Protein AF-A0AA86UAL1-F1 (afdb_monomer)

Secondary structure (DSSP, 8-state):
------PPPHHHHHHHHHHHHHHHTTTS--HHHHHHH-TT--HHHHHHHIIIIIHHHHHHHHHHH----HHHHHHHHHHHHHTTT-THHHHHHHHH-TTS-HHHHHHHHHHHHHHHHHHHTTS-HHHHHHHHH-TTHHHHHTT-

pLDDT: mean 74.0, std 14.14, range [33.53, 89.69]

Radius of gyration: 21.75 Å; Cα contacts (8 Å, |Δi|>4): 71; chains: 1; bounding box: 44×28×73 Å

Or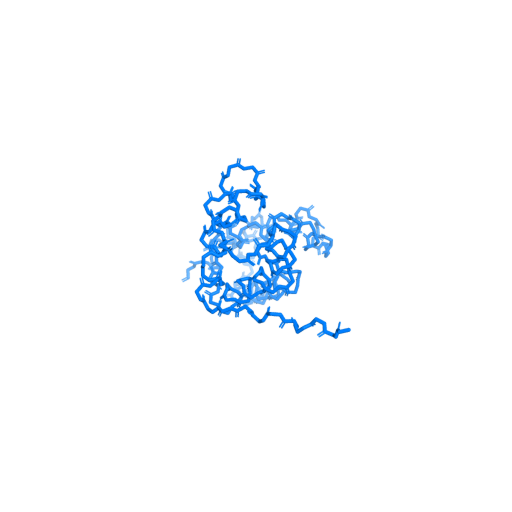ganism: NCBI:txid28002

Solvent-accessible surface area (backbone atoms only — not comparable to full-atom values): 8558 Å² total; per-residue (Å²): 134,86,80,75,82,81,78,84,46,72,68,57,52,52,51,51,50,54,49,44,62,69,29,53,80,77,88,47,69,59,42,66,64,47,21,73,75,36,95,89,46,51,35,68,56,54,50,50,44,36,67,74,45,48,50,58,49,51,42,47,56,46,68,76,70,66,76,85,45,72,68,57,53,50,50,55,48,54,43,32,59,78,44,74,64,41,72,65,38,46,59,56,46,31,71,74,38,79,79,47,50,53,68,53,56,49,55,51,49,52,51,51,52,52,52,46,53,57,51,59,74,71,48,53,79,76,54,48,61,63,48,74,74,31,83,62,61,58,55,59,66,75,72,115

Nearest PDB structures (foldseek):
  7zx8-assembly1_c  TM=6.049E-01  e=7.818E-01  Homo sapiens
  7xur-assembly1_A  TM=4.980E-01  e=1.426E+00  Homo sapiens

InterPro domains:
  IPR001005 SANT/Myb domain [PS50090] (1-54)
  IPR001005 SANT/Myb domain [SM00717] (4-56)
  IPR001005 SANT/Myb domain [cd00167] (8-54)
  IPR009057 Homedomain-like superfamily [SSF46689] (3-60)
  IPR017930 Myb domain [PS51294] (1-58)

Foldseek 3Di:
DDDDPDDQDPVNLVLLVVQQVVPVVPPGHDLCVSVVSPPPDHSVRSVCCCVPPVVVVVLVVCVVDPDDDLVNVVQLLVLCVVVVNPLVSLVVVCVVPVSDDSVRSVVVVVVLVVVLVVVVVVDDPVRVVVVVVDPPVSSVVSVD

Sequence (144 aa):
MKSVKQQWSLAEIRKLQICTELQSKSKGVDWALVAKQMKSRTQSQCKSYYQNVLKPTLNQSIRKNHMWTKVELFSLWTYAVNYNYDFTFIKTLTNMFDQFTAKQLYSQWNQLLIKQKLVLAKCTSDDIIELEIYNYEFYKLLLL

Structure (mmCIF, N/CA/C/O backbone):
data_AF-A0AA86UAL1-F1
#
_entry.id   AF-A0AA86UAL1-F1
#
loop_
_atom_site.group_PDB
_atom_site.id
_atom_site.type_symbol
_atom_site.label_atom_id
_atom_site.label_alt_id
_atom_site.label_comp_id
_atom_site.label_asym_id
_atom_site.label_entity_id
_atom_site.label_seq_id
_atom_site.pdbx_PDB_ins_code
_atom_site.Cartn_x
_atom_site.Cartn_y
_atom_site.Cartn_z
_atom_site.occupancy
_atom_site.B_iso_or_equiv
_atom_site.auth_seq_id
_atom_site.auth_comp_id
_atom_site.auth_asym_id
_atom_site.auth_atom_id
_atom_site.pdbx_PDB_model_num
ATOM 1 N N . MET A 1 1 ? -6.233 10.409 38.739 1.00 33.53 1 MET A N 1
ATOM 2 C CA . MET A 1 1 ? -6.161 8.965 38.407 1.00 33.53 1 MET A CA 1
ATOM 3 C C . MET A 1 1 ? -5.579 8.816 37.007 1.00 33.53 1 MET A C 1
ATOM 5 O O . MET A 1 1 ? -6.139 9.380 36.077 1.00 33.53 1 MET A O 1
ATOM 9 N N . LYS A 1 2 ? -4.429 8.149 36.841 1.00 33.69 2 LYS A N 1
ATOM 10 C CA . LYS A 1 2 ? -3.849 7.904 35.509 1.00 33.69 2 LYS A CA 1
ATOM 11 C C . LYS A 1 2 ? -4.609 6.742 34.859 1.00 33.69 2 LYS A C 1
ATOM 13 O O . LYS A 1 2 ? -4.583 5.633 35.378 1.00 33.69 2 LYS A O 1
ATOM 18 N N . SER A 1 3 ? -5.315 7.013 33.761 1.00 40.03 3 SER A N 1
ATOM 19 C CA . SER A 1 3 ? -6.019 6.003 32.960 1.00 40.03 3 SER A CA 1
ATOM 20 C C . SER A 1 3 ? -5.021 4.968 32.436 1.00 40.03 3 SER A C 1
ATOM 22 O O . SER A 1 3 ? -4.173 5.297 31.606 1.00 40.03 3 SER A O 1
ATOM 24 N N . VAL A 1 4 ? -5.130 3.718 32.888 1.00 45.38 4 VAL A N 1
ATOM 25 C CA . VAL A 1 4 ? -4.383 2.586 32.323 1.00 45.38 4 VAL A CA 1
ATOM 26 C C . VAL A 1 4 ? -4.738 2.488 30.835 1.00 45.38 4 VAL A C 1
ATOM 28 O O . VAL A 1 4 ? -5.908 2.350 30.482 1.00 45.38 4 VAL A O 1
ATOM 31 N N . LYS A 1 5 ? -3.750 2.609 29.936 1.00 55.78 5 LYS A N 1
ATOM 32 C CA . LYS A 1 5 ? -3.953 2.374 28.496 1.00 55.78 5 LYS A CA 1
ATOM 33 C C . LYS A 1 5 ? -4.360 0.910 28.314 1.00 55.78 5 LYS A C 1
ATOM 35 O O . LYS A 1 5 ? -3.515 0.025 28.359 1.00 55.78 5 LYS A O 1
ATOM 40 N N . GLN A 1 6 ? -5.654 0.660 28.132 1.00 66.75 6 GLN A N 1
ATOM 41 C CA . GLN A 1 6 ? -6.195 -0.684 27.949 1.00 66.75 6 GLN A CA 1
ATOM 42 C C . GLN A 1 6 ? -5.616 -1.320 26.674 1.00 66.75 6 GLN A C 1
ATOM 44 O O . GLN A 1 6 ? -5.927 -0.890 25.557 1.00 66.75 6 GLN A O 1
ATOM 49 N N . GLN A 1 7 ? -4.774 -2.339 26.850 1.00 77.75 7 GLN A N 1
ATOM 50 C CA . GLN A 1 7 ? -4.083 -3.062 25.781 1.00 77.75 7 GLN A CA 1
ATOM 51 C C . GLN A 1 7 ? -5.078 -3.814 24.885 1.00 77.75 7 GLN A C 1
ATOM 53 O O . GLN A 1 7 ? -6.127 -4.251 25.355 1.00 77.75 7 GLN A O 1
ATOM 58 N N . TRP A 1 8 ? -4.789 -3.914 23.585 1.00 81.56 8 TRP A N 1
ATOM 59 C CA . TRP A 1 8 ? -5.626 -4.635 22.619 1.00 81.56 8 TRP A CA 1
ATOM 60 C C . TRP A 1 8 ? -5.319 -6.130 22.671 1.00 81.56 8 TRP A C 1
ATOM 62 O O . TRP A 1 8 ? -4.171 -6.532 22.492 1.00 81.56 8 TRP A O 1
ATOM 72 N N . SER A 1 9 ? -6.339 -6.950 22.907 1.00 84.38 9 SER A N 1
ATOM 73 C CA . SER A 1 9 ? -6.210 -8.409 22.872 1.00 84.38 9 SER A CA 1
ATOM 74 C C . SER A 1 9 ? -6.196 -8.943 21.436 1.00 84.38 9 SER A C 1
ATOM 76 O O . SER A 1 9 ? -6.766 -8.341 20.527 1.00 84.38 9 SER A O 1
ATOM 78 N N . LEU A 1 10 ? -5.615 -10.128 21.221 1.00 73.50 10 LEU A N 1
ATOM 79 C CA . LEU A 1 10 ? -5.615 -10.785 19.904 1.00 73.50 10 LEU A CA 1
ATOM 80 C C . LEU A 1 10 ? -7.033 -11.024 19.357 1.00 73.50 10 LEU A C 1
ATOM 82 O O . LEU A 1 10 ? -7.252 -10.928 18.151 1.00 73.50 10 LEU A O 1
ATOM 86 N N . ALA A 1 11 ? -8.002 -11.308 20.230 1.00 77.69 11 ALA A N 1
ATOM 87 C CA . ALA A 1 11 ? -9.400 -11.481 19.840 1.00 77.69 11 ALA A CA 1
ATOM 88 C C . ALA A 1 11 ? -10.021 -10.166 19.339 1.00 77.69 11 ALA A C 1
ATOM 90 O O . ALA A 1 11 ? -10.681 -10.156 18.302 1.00 77.69 11 ALA A O 1
ATOM 91 N N . GLU A 1 12 ? -9.765 -9.051 20.032 1.00 82.81 12 GLU A N 1
ATOM 92 C CA . GLU A 1 12 ? -10.196 -7.716 19.599 1.00 82.81 12 GLU A CA 1
ATOM 93 C C . GLU A 1 12 ? -9.543 -7.317 18.271 1.00 82.81 12 GLU A C 1
ATOM 95 O O . GLU A 1 12 ? -10.222 -6.801 17.388 1.00 82.81 12 GLU A O 1
ATOM 100 N N . ILE A 1 13 ? -8.249 -7.601 18.102 1.00 82.19 13 ILE A N 1
ATOM 101 C CA . ILE A 1 13 ? -7.493 -7.318 16.873 1.00 82.19 13 ILE A CA 1
ATOM 102 C C . ILE A 1 13 ? -8.086 -8.079 15.681 1.00 82.19 13 ILE A C 1
ATOM 104 O O . ILE A 1 13 ? -8.386 -7.473 14.653 1.00 82.19 13 ILE A O 1
ATOM 108 N N . ARG A 1 14 ? -8.314 -9.392 15.827 1.00 81.19 14 ARG A N 1
ATOM 109 C CA . ARG A 1 14 ? -8.929 -10.226 14.779 1.00 81.19 14 ARG A CA 1
ATOM 110 C C . ARG A 1 14 ? -10.327 -9.743 14.423 1.00 81.19 14 ARG A C 1
ATOM 112 O O . ARG A 1 14 ? -10.672 -9.650 13.249 1.00 81.19 14 ARG A O 1
ATOM 119 N N . LYS A 1 15 ? -11.130 -9.412 15.434 1.00 86.50 15 LYS A N 1
ATOM 120 C CA . LYS A 1 15 ? -12.491 -8.926 15.213 1.00 86.50 15 LYS A CA 1
ATOM 121 C C . LYS A 1 15 ? -12.494 -7.583 14.487 1.00 86.50 15 LYS A C 1
ATOM 123 O O . LYS A 1 15 ? -13.271 -7.413 13.551 1.00 86.50 15 LYS A O 1
ATOM 128 N N . LEU A 1 16 ? -11.600 -6.668 14.873 1.00 86.31 16 LEU A N 1
ATOM 129 C CA . LEU A 1 16 ? -11.416 -5.386 14.199 1.00 86.31 16 LEU A CA 1
ATOM 130 C C . LEU A 1 16 ? -11.059 -5.595 12.724 1.00 86.31 16 LEU A C 1
ATOM 132 O O . LEU A 1 16 ? -11.720 -5.017 11.869 1.00 86.31 16 LEU A O 1
ATOM 136 N N . GLN A 1 17 ? -10.088 -6.464 12.432 1.00 84.44 17 GLN A N 1
ATOM 137 C CA . GLN A 1 17 ? -9.670 -6.779 11.066 1.00 84.44 17 GLN A CA 1
ATOM 138 C C . GLN A 1 17 ? -10.839 -7.269 10.199 1.00 84.44 17 GLN A C 1
ATOM 140 O O . GLN A 1 17 ? -11.133 -6.661 9.169 1.00 84.44 17 GLN A O 1
ATOM 145 N N . ILE A 1 18 ? -11.556 -8.302 10.653 1.00 82.56 18 ILE A N 1
ATOM 146 C CA . ILE A 1 18 ? -12.698 -8.877 9.924 1.00 82.56 18 ILE A CA 1
ATOM 147 C C . ILE A 1 18 ? -13.768 -7.808 9.661 1.00 82.56 18 ILE A C 1
ATOM 149 O O . ILE A 1 18 ? -14.262 -7.679 8.543 1.00 82.56 18 ILE A O 1
ATOM 153 N N . CYS A 1 19 ? -14.106 -6.995 10.668 1.00 84.19 19 CYS A N 1
ATOM 154 C CA . CYS A 1 19 ? -15.115 -5.947 10.507 1.00 84.19 19 CYS A CA 1
ATOM 155 C C . CYS A 1 19 ? -14.686 -4.879 9.491 1.00 84.19 19 CYS A C 1
ATOM 157 O O . CYS A 1 19 ? -15.527 -4.370 8.752 1.00 84.19 19 CYS A O 1
ATOM 159 N N . THR A 1 20 ? -13.397 -4.531 9.444 1.00 84.44 20 THR A N 1
ATOM 160 C CA . THR A 1 20 ? -12.883 -3.561 8.470 1.00 84.44 20 THR A CA 1
ATOM 161 C C . THR A 1 20 ? -12.820 -4.118 7.048 1.00 84.44 20 THR A C 1
ATOM 163 O O . THR A 1 20 ? -13.151 -3.397 6.110 1.00 84.44 20 THR A O 1
ATOM 166 N N . GLU A 1 21 ? -12.473 -5.397 6.879 1.00 79.62 21 GLU A N 1
ATOM 167 C CA . GLU A 1 21 ? -12.428 -6.070 5.571 1.00 79.62 21 GLU A CA 1
ATOM 168 C C . GLU A 1 21 ? -13.823 -6.274 4.967 1.00 79.62 21 GLU A C 1
ATOM 170 O O . GLU A 1 21 ? -14.006 -6.153 3.757 1.00 79.62 21 GLU A O 1
ATOM 175 N N . LEU A 1 22 ? -14.831 -6.550 5.801 1.00 77.62 22 LEU A N 1
ATOM 176 C CA . LEU A 1 22 ? -16.216 -6.674 5.342 1.00 77.62 22 LEU A CA 1
ATOM 177 C C . LEU A 1 22 ? -16.777 -5.344 4.821 1.00 77.62 22 LEU A C 1
ATOM 179 O O . LEU A 1 22 ? -17.573 -5.344 3.886 1.00 77.62 22 LEU A O 1
ATOM 183 N N . GLN A 1 23 ? -16.347 -4.219 5.394 1.00 76.75 23 GLN A N 1
ATOM 184 C CA . GLN A 1 23 ? -16.842 -2.894 5.020 1.00 76.75 23 GLN A CA 1
ATOM 185 C C . GLN A 1 23 ? -16.066 -2.218 3.885 1.00 76.75 23 GLN A C 1
ATOM 187 O O . GLN A 1 23 ? -16.641 -1.441 3.123 1.00 76.75 23 GLN A O 1
ATOM 192 N N . SER A 1 24 ? -14.771 -2.508 3.725 1.00 65.62 24 SER A N 1
ATOM 193 C CA . SER A 1 24 ? -13.950 -1.882 2.677 1.00 65.62 24 SER A CA 1
ATOM 194 C C . SER A 1 24 ? -14.462 -2.161 1.257 1.00 65.62 24 SER A C 1
ATOM 196 O O . SER A 1 24 ? -14.212 -1.365 0.354 1.00 65.62 24 SER A O 1
ATOM 198 N N . LYS A 1 25 ? -15.252 -3.226 1.066 1.00 59.75 25 LYS A N 1
ATOM 199 C CA . LYS A 1 25 ? -15.863 -3.598 -0.217 1.00 59.75 25 LYS A CA 1
ATOM 200 C C . LYS A 1 25 ? -16.950 -2.632 -0.713 1.00 59.75 25 LYS A C 1
ATOM 202 O O . LYS A 1 25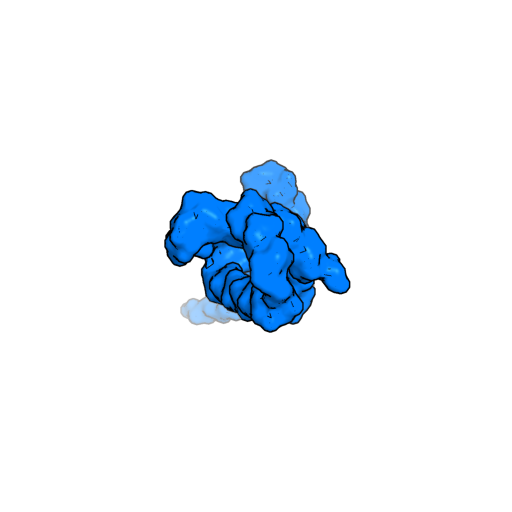 ? -17.300 -2.705 -1.886 1.00 59.75 25 LYS A O 1
ATOM 207 N N . SER A 1 26 ? -17.497 -1.744 0.129 1.00 55.00 26 SER A N 1
ATOM 208 C CA . SER A 1 26 ? -18.757 -1.044 -0.181 1.00 55.00 26 SER A CA 1
ATOM 209 C C . SER A 1 26 ? -18.766 0.482 0.001 1.00 55.00 26 SER A C 1
ATOM 211 O O . SER A 1 26 ? -19.852 1.020 0.190 1.00 55.00 26 SER A O 1
ATOM 213 N N . LYS A 1 27 ? -17.619 1.182 -0.132 1.00 59.78 27 LYS A N 1
ATOM 214 C CA . LYS A 1 27 ? -17.424 2.668 -0.046 1.00 59.78 27 LYS A CA 1
ATOM 215 C C . LYS A 1 27 ? -16.713 3.197 1.216 1.00 59.78 27 LYS A C 1
ATOM 217 O O . LYS A 1 27 ? -16.802 4.383 1.522 1.00 59.78 27 LYS A O 1
ATOM 222 N N . GLY A 1 28 ? -15.943 2.359 1.909 1.00 71.56 28 GLY A N 1
ATOM 223 C CA . GLY A 1 28 ? -15.128 2.767 3.062 1.00 71.56 28 GLY A CA 1
ATOM 224 C C . GLY A 1 28 ? -15.643 2.208 4.388 1.00 71.56 28 GLY A C 1
ATOM 225 O O . GLY A 1 28 ? -16.697 1.587 4.449 1.00 71.56 28 GLY A O 1
ATOM 226 N N . VAL A 1 29 ? -14.858 2.381 5.454 1.00 81.25 29 VAL A N 1
ATOM 227 C CA . VAL A 1 29 ? -15.138 1.766 6.761 1.00 81.25 29 VAL A CA 1
ATOM 228 C C . VAL A 1 29 ? -15.989 2.698 7.629 1.00 81.25 29 VAL A C 1
ATOM 230 O O . VAL A 1 29 ? -15.506 3.741 8.076 1.00 81.25 29 VAL A O 1
ATOM 233 N N . ASP A 1 30 ? -17.223 2.291 7.930 1.00 86.62 30 ASP A N 1
ATOM 234 C CA . ASP A 1 30 ? -18.068 2.885 8.967 1.00 86.62 30 ASP A CA 1
ATOM 235 C C . ASP A 1 30 ? -17.627 2.394 10.355 1.00 86.62 30 ASP A C 1
ATOM 237 O O . ASP A 1 30 ? -17.951 1.293 10.822 1.00 86.62 30 ASP A O 1
ATOM 241 N N . TRP A 1 31 ? -16.875 3.256 11.038 1.00 87.81 31 TRP A N 1
ATOM 242 C CA . TRP A 1 31 ? -16.345 3.008 12.376 1.00 87.81 31 TRP A CA 1
ATOM 243 C C . TRP A 1 31 ? -17.423 2.884 13.453 1.00 87.81 31 TRP A C 1
ATOM 245 O O . TRP A 1 31 ? -17.161 2.241 14.472 1.00 87.81 31 TRP A O 1
ATOM 255 N N . ALA A 1 32 ? -18.615 3.452 13.251 1.00 87.06 32 ALA A N 1
ATOM 256 C CA . ALA A 1 32 ? -19.721 3.297 14.188 1.00 87.06 32 ALA A CA 1
ATOM 257 C C . ALA A 1 32 ? -20.253 1.859 14.143 1.00 87.06 32 ALA A C 1
ATOM 259 O O . ALA A 1 32 ? -20.467 1.239 15.188 1.00 87.06 32 ALA A O 1
ATOM 260 N N . LEU A 1 33 ? -20.382 1.285 12.943 1.00 85.94 33 LEU A N 1
ATOM 261 C CA . LEU A 1 33 ? -20.759 -0.118 12.771 1.00 85.94 33 LEU A CA 1
ATOM 262 C C . LEU A 1 33 ? -19.671 -1.065 13.305 1.00 85.94 33 LEU A C 1
ATOM 264 O O . LEU A 1 33 ? -19.989 -2.034 13.995 1.00 85.94 33 LEU A O 1
ATOM 268 N N . VAL A 1 34 ? -18.389 -0.758 13.068 1.00 88.12 34 VAL A N 1
ATOM 269 C CA . VAL A 1 34 ? -17.269 -1.524 13.649 1.00 88.12 34 VAL A CA 1
ATOM 270 C C . VAL A 1 34 ? -17.306 -1.480 15.180 1.00 88.12 34 VAL A C 1
ATOM 272 O O . VAL A 1 34 ? -17.157 -2.515 15.826 1.00 88.12 34 VAL A O 1
ATOM 275 N N . ALA A 1 35 ? -17.539 -0.311 15.783 1.00 88.75 35 ALA A N 1
ATOM 276 C CA . ALA A 1 35 ? -17.615 -0.167 17.236 1.00 88.75 35 ALA A CA 1
ATOM 277 C C . ALA A 1 35 ? -18.791 -0.941 17.844 1.00 88.75 35 ALA A C 1
ATOM 279 O O . ALA A 1 35 ? -18.621 -1.565 18.884 1.00 88.75 35 ALA A O 1
ATOM 280 N N . LYS A 1 36 ? -19.950 -0.999 17.170 1.00 87.94 36 LYS A N 1
ATOM 281 C CA . LYS A 1 36 ? -21.083 -1.840 17.610 1.00 87.94 36 LYS A CA 1
ATOM 282 C C . LYS A 1 36 ? -20.710 -3.320 17.725 1.00 87.94 36 LYS A C 1
ATOM 284 O O . LYS A 1 36 ? -21.240 -4.023 18.579 1.00 87.94 36 LYS A O 1
ATOM 289 N N . GLN A 1 37 ? -19.780 -3.795 16.898 1.00 86.81 37 GLN A N 1
ATOM 290 C CA . GLN A 1 37 ? -19.277 -5.168 16.969 1.00 86.81 37 GLN A CA 1
ATOM 291 C C . GLN A 1 37 ? -18.252 -5.370 18.100 1.00 86.81 37 GLN A C 1
ATOM 293 O O . GLN A 1 37 ? -17.964 -6.509 18.483 1.00 86.81 37 GLN A O 1
ATOM 298 N N . MET A 1 38 ? -17.715 -4.296 18.678 1.00 84.75 38 MET A N 1
ATOM 299 C CA . MET A 1 38 ? -16.668 -4.314 19.697 1.00 84.75 38 MET A CA 1
ATOM 300 C C . MET A 1 38 ? -17.253 -3.941 21.066 1.00 84.75 38 MET A C 1
ATOM 302 O O . MET A 1 38 ? -17.452 -2.772 21.370 1.00 84.75 38 MET A O 1
ATOM 306 N N . LYS A 1 39 ? -17.493 -4.935 21.934 1.00 77.56 39 LYS A N 1
ATOM 307 C CA . LYS A 1 39 ? -18.181 -4.742 23.231 1.00 77.56 39 LYS A CA 1
ATOM 308 C C . LYS A 1 39 ? -17.535 -3.696 24.160 1.00 77.56 39 LYS A C 1
ATOM 310 O O . LYS A 1 39 ? -18.226 -3.127 24.993 1.00 77.56 39 LYS A O 1
ATOM 315 N N . SER A 1 40 ? -16.227 -3.475 24.049 1.00 82.06 40 SER A N 1
ATOM 316 C CA . SER A 1 40 ? -15.416 -2.670 24.977 1.00 82.06 40 SER A CA 1
ATOM 317 C C . SER A 1 40 ? -14.730 -1.461 24.331 1.00 82.06 40 SER A C 1
ATOM 319 O O . SER A 1 40 ? -13.985 -0.763 25.017 1.00 82.06 40 SER A O 1
ATOM 321 N N . ARG A 1 41 ? -14.908 -1.217 23.022 1.00 84.94 41 ARG A N 1
ATOM 322 C CA . ARG A 1 41 ? -14.120 -0.216 22.278 1.00 84.94 41 ARG A CA 1
ATOM 323 C C . ARG A 1 41 ? -15.003 0.797 21.571 1.00 84.94 41 ARG A C 1
ATOM 325 O O . ARG A 1 41 ? -15.998 0.450 20.947 1.00 84.94 41 ARG A O 1
ATOM 332 N N . THR A 1 42 ? -14.595 2.060 21.626 1.00 88.75 42 THR A N 1
ATOM 333 C CA . THR A 1 42 ? -15.284 3.148 20.924 1.00 88.75 42 THR A CA 1
ATOM 334 C C . THR A 1 42 ? -14.823 3.255 19.473 1.00 88.75 42 THR A C 1
ATOM 336 O O . THR A 1 42 ? -13.720 2.832 19.117 1.00 88.75 42 THR A O 1
ATOM 339 N N . GLN A 1 43 ? -15.633 3.898 18.628 1.00 89.69 43 GLN A N 1
ATOM 340 C CA . GLN A 1 43 ? -15.290 4.135 17.219 1.00 89.69 43 GLN A CA 1
ATOM 341 C C . GLN A 1 43 ? -13.929 4.826 17.046 1.00 89.69 43 GLN A C 1
ATOM 343 O O . GLN A 1 43 ? -13.143 4.443 16.180 1.00 89.69 43 GLN A O 1
ATOM 348 N N . SER A 1 44 ? -13.610 5.795 17.911 1.00 87.50 44 SER A N 1
ATOM 349 C CA . SER A 1 44 ? -12.355 6.548 17.853 1.00 87.50 44 SER A CA 1
ATOM 350 C C . SER A 1 44 ? -11.155 5.668 18.201 1.00 87.50 44 SER A C 1
ATOM 352 O O . SER A 1 44 ? -10.103 5.785 17.572 1.00 87.50 44 SER A O 1
ATOM 354 N N . GLN A 1 45 ? -11.315 4.749 19.160 1.00 87.50 45 GLN A N 1
ATOM 355 C CA . GLN A 1 45 ? -10.285 3.768 19.502 1.00 87.50 45 GLN A CA 1
ATOM 356 C C . GLN A 1 45 ? -10.063 2.779 18.352 1.00 87.50 45 GLN A C 1
ATOM 358 O O . GLN A 1 45 ? -8.915 2.541 17.983 1.00 87.50 45 GLN A O 1
ATOM 363 N N . CYS A 1 46 ? -11.139 2.260 17.750 1.00 88.94 46 CYS A N 1
ATOM 364 C CA . CYS A 1 46 ? -11.074 1.356 16.598 1.00 88.94 46 CYS A CA 1
ATOM 365 C C . CYS A 1 46 ? -10.380 2.005 15.396 1.00 88.94 46 CYS A C 1
ATOM 367 O O . CYS A 1 46 ? -9.446 1.423 14.847 1.00 88.94 46 CYS A O 1
ATOM 369 N N . LYS A 1 47 ? -10.772 3.235 15.036 1.00 89.19 47 LYS A N 1
ATOM 370 C CA . LYS A 1 47 ? -10.157 3.992 13.938 1.00 89.19 47 LYS A CA 1
ATOM 371 C C . LYS A 1 47 ? -8.673 4.243 14.192 1.00 89.19 47 LYS A C 1
ATOM 373 O O . LYS A 1 47 ? -7.847 3.953 13.330 1.00 89.19 47 LYS A O 1
ATOM 378 N N . SER A 1 48 ? -8.333 4.751 15.379 1.00 87.62 48 SER A N 1
ATOM 379 C CA . SER A 1 48 ? -6.946 5.063 15.735 1.00 87.62 48 SER A CA 1
ATOM 380 C C . SER A 1 48 ? -6.067 3.812 15.728 1.00 87.62 48 SER A C 1
ATOM 382 O O . SER A 1 48 ? -4.989 3.821 15.136 1.00 87.62 48 SER A O 1
ATOM 384 N N . TYR A 1 49 ? -6.534 2.709 16.317 1.00 88.50 49 TYR A N 1
ATOM 385 C CA . TYR A 1 49 ? -5.773 1.463 16.329 1.00 88.50 49 TYR A CA 1
ATOM 386 C C . TYR A 1 49 ? -5.623 0.866 14.928 1.00 88.50 49 TYR A C 1
ATOM 388 O O . TYR A 1 49 ? -4.536 0.423 14.559 1.00 88.50 49 TYR A O 1
ATOM 396 N N . TYR A 1 50 ? -6.681 0.905 14.115 1.00 86.12 50 TYR A N 1
ATOM 397 C CA . TYR A 1 50 ? -6.604 0.444 12.736 1.00 86.12 50 TYR A CA 1
ATOM 398 C C . TYR A 1 50 ? -5.581 1.242 11.925 1.00 86.12 50 TYR A C 1
ATOM 400 O O . TYR A 1 50 ? -4.725 0.655 11.273 1.00 86.12 50 TYR A O 1
ATOM 408 N N . GLN A 1 51 ? -5.631 2.573 11.982 1.00 84.06 51 GLN A N 1
ATOM 409 C CA . GLN A 1 51 ? -4.744 3.433 11.194 1.00 84.06 51 GLN A CA 1
ATOM 410 C C . GLN A 1 51 ? -3.282 3.341 11.643 1.00 84.06 51 GLN A C 1
ATOM 412 O O . GLN A 1 51 ? -2.390 3.303 10.799 1.00 84.06 51 GLN A O 1
ATOM 417 N N . ASN A 1 52 ? -3.042 3.284 12.955 1.00 81.44 52 ASN A N 1
ATOM 418 C CA . ASN A 1 52 ? -1.695 3.393 13.516 1.00 81.44 52 ASN A CA 1
ATOM 419 C C . ASN A 1 52 ? -1.010 2.042 13.752 1.00 81.44 52 ASN A C 1
ATOM 421 O O . ASN A 1 52 ? 0.215 1.993 13.819 1.00 81.44 52 ASN A O 1
ATOM 425 N N . VAL A 1 53 ? -1.776 0.957 13.898 1.00 82.94 53 VAL A N 1
ATOM 426 C CA . VAL A 1 53 ? -1.239 -0.369 14.241 1.00 82.94 53 VAL A CA 1
ATOM 427 C C . VAL A 1 53 ? -1.655 -1.404 13.204 1.00 82.94 53 VAL A C 1
ATOM 429 O O . VAL A 1 53 ? -0.798 -1.950 12.515 1.00 82.94 53 VAL A O 1
ATOM 432 N N . LEU A 1 54 ? -2.960 -1.638 13.027 1.00 81.62 54 LEU A N 1
ATOM 433 C CA . LEU A 1 54 ? -3.445 -2.759 12.217 1.00 81.62 54 LEU A CA 1
ATOM 434 C C . LEU A 1 54 ? -3.089 -2.620 10.727 1.00 81.62 54 LEU A C 1
ATOM 436 O O . LEU A 1 54 ? -2.493 -3.529 10.162 1.00 81.62 54 LEU A O 1
ATOM 440 N N . LYS A 1 55 ? -3.405 -1.486 10.088 1.00 78.88 55 LYS A N 1
ATOM 441 C CA . LYS A 1 55 ? -3.132 -1.230 8.662 1.00 78.88 55 LYS A CA 1
ATOM 442 C C . LYS A 1 55 ? -1.629 -1.309 8.353 1.00 78.88 55 LYS A C 1
ATOM 444 O O . LYS A 1 55 ? -1.265 -2.011 7.410 1.00 78.88 55 LYS A O 1
ATOM 449 N N . PRO A 1 56 ? -0.725 -0.692 9.141 1.00 75.06 56 PRO A N 1
ATOM 450 C CA . PRO A 1 56 ? 0.711 -0.883 8.966 1.00 75.06 56 PRO A CA 1
ATOM 451 C C . PRO A 1 56 ? 1.167 -2.339 9.080 1.00 75.06 56 PRO A C 1
ATOM 453 O O . PRO A 1 56 ? 2.023 -2.735 8.288 1.00 75.06 56 PRO A O 1
ATOM 456 N N . THR A 1 57 ? 0.618 -3.122 10.017 1.00 71.81 57 THR A N 1
ATOM 457 C CA . THR A 1 57 ? 0.962 -4.541 10.217 1.00 71.81 57 THR A CA 1
ATOM 458 C C . THR A 1 57 ? 0.394 -5.441 9.122 1.00 71.81 57 THR A C 1
ATOM 460 O O . THR A 1 57 ? 1.098 -6.329 8.654 1.00 71.81 57 THR A O 1
ATOM 463 N N . LEU A 1 58 ? -0.828 -5.191 8.649 1.00 66.69 58 LEU A N 1
ATOM 464 C CA . LEU A 1 58 ? -1.418 -5.902 7.512 1.00 66.69 58 LEU A CA 1
ATOM 465 C C . LEU A 1 58 ? -0.622 -5.637 6.246 1.00 66.69 58 LEU A C 1
ATOM 467 O O . LEU A 1 58 ? -0.147 -6.580 5.613 1.00 66.69 58 LEU A O 1
ATOM 471 N N . ASN A 1 59 ? -0.337 -4.365 5.968 1.00 58.97 59 ASN A N 1
ATOM 472 C CA . ASN A 1 59 ? 0.562 -3.999 4.888 1.00 58.97 59 ASN A CA 1
ATOM 473 C C . ASN A 1 59 ? 1.939 -4.633 5.114 1.00 58.97 59 ASN A C 1
ATOM 475 O O . ASN A 1 59 ? 2.559 -5.032 4.147 1.00 58.97 59 ASN A O 1
ATOM 479 N N . GLN A 1 60 ? 2.417 -4.807 6.355 1.00 56.12 60 GLN A N 1
ATOM 480 C CA . GLN A 1 60 ? 3.670 -5.515 6.642 1.00 56.12 60 GLN A CA 1
ATOM 481 C C . GLN A 1 60 ? 3.624 -7.027 6.388 1.00 56.12 60 GLN A C 1
ATOM 483 O O . GLN A 1 60 ? 4.621 -7.602 5.957 1.00 56.12 60 GLN A O 1
ATOM 488 N N . SER A 1 61 ? 2.491 -7.673 6.641 1.00 49.69 61 SER A N 1
ATOM 489 C CA . SER A 1 61 ? 2.293 -9.093 6.346 1.00 49.69 61 SER A CA 1
ATOM 490 C C . SER A 1 61 ? 2.201 -9.341 4.839 1.00 49.69 61 SER A C 1
ATOM 492 O O . SER A 1 61 ? 2.887 -10.223 4.329 1.00 49.69 61 SER A O 1
ATOM 494 N N . ILE A 1 62 ? 1.488 -8.470 4.113 1.00 55.53 62 ILE A N 1
ATOM 495 C CA . ILE A 1 62 ? 1.505 -8.420 2.648 1.00 55.53 62 ILE A CA 1
ATOM 496 C C . ILE A 1 62 ? 2.943 -8.131 2.177 1.00 55.53 62 ILE A C 1
ATOM 498 O O . ILE A 1 62 ? 3.471 -8.878 1.367 1.00 55.53 62 ILE A O 1
ATOM 502 N N . ARG A 1 63 ? 3.648 -7.146 2.764 1.00 54.53 63 ARG A N 1
ATOM 503 C CA . ARG A 1 63 ? 5.047 -6.768 2.439 1.00 54.53 63 ARG A CA 1
ATOM 504 C C . ARG A 1 63 ? 6.039 -7.936 2.478 1.00 54.53 63 ARG A C 1
ATOM 506 O O . ARG A 1 63 ? 7.019 -7.867 1.748 1.00 54.53 63 ARG A O 1
ATOM 513 N N . LYS A 1 64 ? 5.853 -8.945 3.339 1.00 55.75 64 LYS A N 1
ATOM 514 C CA . LYS A 1 64 ? 6.812 -10.060 3.480 1.00 55.75 64 LYS A CA 1
ATOM 515 C C . LYS A 1 64 ? 6.592 -11.196 2.478 1.00 55.75 64 LYS A C 1
ATOM 517 O O . LYS A 1 64 ? 7.565 -11.841 2.115 1.00 55.75 64 LYS A O 1
ATOM 522 N N . ASN A 1 65 ? 5.357 -11.401 2.019 1.00 56.38 65 ASN A N 1
ATOM 523 C CA . ASN A 1 65 ? 4.982 -12.523 1.149 1.00 56.38 65 ASN A CA 1
ATOM 524 C C . ASN A 1 65 ? 4.322 -12.074 -0.167 1.00 56.38 65 ASN A C 1
ATOM 526 O O . ASN A 1 65 ? 3.703 -12.886 -0.851 1.00 56.38 65 ASN A O 1
ATOM 530 N N . HIS A 1 66 ? 4.392 -10.785 -0.516 1.00 71.00 66 HIS A N 1
ATOM 531 C CA . HIS A 1 66 ? 3.758 -10.286 -1.730 1.00 71.00 66 HIS A CA 1
ATOM 532 C C . HIS A 1 66 ? 4.486 -10.810 -2.969 1.00 71.00 66 HIS A C 1
ATOM 534 O O . HIS A 1 66 ? 5.634 -10.456 -3.239 1.00 71.00 66 HIS A O 1
ATOM 540 N N . MET A 1 67 ? 3.773 -11.637 -3.726 1.00 71.06 67 MET A N 1
ATOM 541 C CA . MET A 1 67 ? 4.152 -12.060 -5.062 1.00 71.06 67 MET A CA 1
ATOM 542 C C . MET A 1 67 ? 3.598 -11.047 -6.062 1.00 71.06 67 MET A C 1
ATOM 544 O O . MET A 1 67 ? 2.382 -10.959 -6.232 1.00 71.06 67 MET A O 1
ATOM 548 N N . TRP A 1 68 ? 4.489 -10.304 -6.718 1.00 76.25 68 TRP A N 1
ATOM 549 C CA . TRP A 1 68 ? 4.109 -9.356 -7.763 1.00 76.25 68 TRP A CA 1
ATOM 550 C C . TRP A 1 68 ? 3.418 -10.077 -8.915 1.00 76.25 68 TRP A C 1
ATOM 552 O O . TRP A 1 68 ? 3.985 -10.982 -9.533 1.00 76.25 68 TRP A O 1
ATOM 562 N N . THR A 1 69 ? 2.195 -9.665 -9.220 1.00 78.50 69 THR A N 1
ATOM 563 C CA . THR A 1 69 ? 1.432 -10.214 -10.338 1.00 78.50 69 THR A CA 1
ATOM 564 C C . THR A 1 69 ? 1.887 -9.610 -11.665 1.00 78.50 69 THR A C 1
ATOM 566 O O . THR A 1 69 ? 2.424 -8.502 -11.728 1.00 78.50 69 THR A O 1
ATOM 569 N N . LYS A 1 70 ? 1.606 -10.312 -12.767 1.00 71.81 70 LYS A N 1
ATOM 570 C CA . LYS A 1 70 ? 1.853 -9.804 -14.128 1.00 71.81 70 LYS A CA 1
ATOM 571 C C . LYS A 1 70 ? 1.156 -8.451 -14.357 1.00 71.81 70 LYS A C 1
ATOM 573 O O . LYS A 1 70 ? 1.736 -7.523 -14.899 1.00 71.81 70 LYS A O 1
ATOM 578 N N . VAL A 1 71 ? -0.067 -8.283 -13.864 1.00 74.06 71 VAL A N 1
ATOM 579 C CA . VAL A 1 71 ? -0.809 -7.020 -14.022 1.00 74.06 71 VAL A CA 1
ATOM 580 C C . VAL A 1 71 ? -0.131 -5.857 -13.284 1.00 74.06 71 VAL A C 1
ATOM 582 O O . VAL A 1 71 ? -0.021 -4.756 -13.827 1.00 74.06 71 VAL A O 1
ATOM 585 N N . GLU A 1 72 ? 0.367 -6.088 -12.069 1.00 81.50 72 GLU A N 1
ATOM 586 C CA . GLU A 1 72 ? 1.054 -5.056 -11.277 1.00 81.50 72 GLU A CA 1
ATOM 587 C C . GLU A 1 72 ? 2.394 -4.659 -11.900 1.00 81.50 72 GLU A C 1
ATOM 589 O O . GLU A 1 72 ? 2.709 -3.474 -11.994 1.00 81.50 72 GLU A O 1
ATOM 594 N N . LEU A 1 73 ? 3.162 -5.637 -12.383 1.00 82.00 73 LEU A N 1
ATOM 595 C CA . LEU A 1 73 ? 4.426 -5.394 -13.075 1.00 82.00 73 LEU A CA 1
ATOM 596 C C . LEU A 1 73 ? 4.212 -4.647 -14.403 1.00 82.00 73 LEU A C 1
ATOM 598 O O . LEU A 1 73 ? 4.964 -3.723 -14.706 1.00 82.00 73 LEU A O 1
ATOM 602 N N . PHE A 1 74 ? 3.168 -4.996 -15.161 1.00 80.44 74 PHE A N 1
ATOM 603 C CA . PHE A 1 74 ? 2.797 -4.291 -16.390 1.00 80.44 74 PHE A CA 1
ATOM 604 C C . PHE A 1 74 ? 2.385 -2.841 -16.113 1.00 80.44 74 PHE A C 1
ATOM 606 O O . PHE A 1 74 ? 2.783 -1.925 -16.834 1.00 80.44 74 PHE A O 1
ATOM 613 N N . SER A 1 75 ? 1.633 -2.616 -15.033 1.00 82.06 75 SER A N 1
ATOM 614 C CA . SER A 1 75 ? 1.268 -1.269 -14.590 1.00 82.06 75 SER A CA 1
ATOM 615 C C . SER A 1 75 ? 2.519 -0.471 -14.218 1.00 82.06 75 SER A C 1
ATOM 617 O O . SER A 1 75 ? 2.700 0.641 -14.700 1.00 82.06 75 SER A O 1
ATOM 619 N N . LEU A 1 76 ? 3.436 -1.052 -13.436 1.00 84.25 76 LEU A N 1
ATOM 620 C CA . LEU A 1 76 ? 4.699 -0.404 -13.067 1.00 84.25 76 LEU A CA 1
ATOM 621 C C . LEU A 1 76 ? 5.480 0.066 -14.309 1.00 84.25 76 LEU A C 1
ATOM 623 O O . LEU A 1 76 ? 5.953 1.199 -14.347 1.00 84.25 76 LEU A O 1
ATOM 627 N N . TRP A 1 77 ? 5.553 -0.788 -15.333 1.00 83.81 77 TRP A N 1
ATOM 628 C CA . TRP A 1 77 ? 6.224 -0.504 -16.600 1.00 83.81 77 TRP A CA 1
ATOM 629 C C . TRP A 1 77 ? 5.532 0.594 -17.408 1.00 83.81 77 TRP A C 1
ATOM 631 O O . TRP A 1 77 ? 6.152 1.583 -17.785 1.00 83.81 77 TRP A O 1
ATOM 641 N N . THR A 1 78 ? 4.225 0.449 -17.626 1.00 82.75 78 THR A N 1
ATOM 642 C CA . THR A 1 78 ? 3.418 1.384 -18.423 1.00 82.75 78 THR A CA 1
ATOM 643 C C . THR A 1 78 ? 3.495 2.797 -17.854 1.00 82.75 78 THR A C 1
ATOM 645 O O . THR A 1 78 ? 3.683 3.761 -18.591 1.00 82.75 78 THR A O 1
ATOM 648 N N . TYR A 1 79 ? 3.409 2.931 -16.528 1.00 85.69 79 TYR A N 1
ATOM 649 C CA . TYR A 1 79 ? 3.547 4.226 -15.873 1.00 85.69 79 TYR A CA 1
ATOM 650 C C . TYR A 1 79 ? 4.969 4.777 -15.969 1.00 85.69 79 TYR A C 1
ATOM 652 O O . TYR A 1 79 ? 5.119 5.968 -16.214 1.00 85.69 79 TYR A O 1
ATOM 660 N N . ALA A 1 80 ? 6.006 3.946 -15.839 1.00 85.00 80 ALA A N 1
ATOM 661 C CA . ALA A 1 80 ? 7.375 4.409 -16.047 1.00 85.00 80 ALA A CA 1
ATOM 662 C C . ALA A 1 80 ? 7.557 4.979 -17.464 1.00 85.00 80 ALA A C 1
ATOM 664 O O . ALA A 1 80 ? 8.062 6.086 -17.609 1.00 85.00 80 ALA A O 1
ATOM 665 N N . VAL A 1 81 ? 7.059 4.291 -18.494 1.00 82.25 81 VAL A N 1
ATOM 666 C CA . VAL A 1 81 ? 7.128 4.749 -19.892 1.00 82.25 81 VAL A CA 1
ATOM 667 C C . VAL A 1 81 ? 6.342 6.044 -20.106 1.00 82.25 81 VAL A C 1
ATOM 669 O O . VAL A 1 81 ? 6.877 6.999 -20.664 1.00 82.25 81 VAL A O 1
ATOM 672 N N . ASN A 1 82 ? 5.103 6.118 -19.611 1.00 84.06 82 ASN A N 1
ATOM 673 C CA . ASN A 1 82 ? 4.244 7.300 -19.767 1.00 84.06 82 ASN A CA 1
ATOM 674 C C . ASN A 1 82 ? 4.823 8.559 -19.112 1.00 84.06 82 ASN A C 1
ATOM 676 O O . ASN A 1 82 ? 4.540 9.670 -19.549 1.00 84.06 82 ASN A O 1
ATOM 680 N N . TYR A 1 83 ? 5.624 8.387 -18.064 1.00 83.81 83 TYR A N 1
ATOM 681 C CA . TYR A 1 83 ? 6.308 9.477 -17.374 1.00 83.81 83 TYR A CA 1
ATOM 682 C C . TYR A 1 83 ? 7.733 9.698 -17.891 1.00 83.81 83 TYR A C 1
ATOM 684 O O . TYR A 1 83 ? 8.508 10.395 -17.246 1.00 83.81 83 TYR A O 1
ATOM 692 N N . ASN A 1 84 ? 8.105 9.108 -19.030 1.00 82.81 84 ASN A N 1
ATOM 693 C CA . ASN A 1 84 ? 9.462 9.177 -19.571 1.00 82.81 84 ASN A CA 1
ATOM 694 C C . ASN A 1 84 ? 10.534 8.795 -18.531 1.00 82.81 84 ASN A C 1
ATOM 696 O O . ASN A 1 84 ? 11.578 9.430 -18.404 1.00 82.81 84 ASN A O 1
ATOM 700 N N . TYR A 1 85 ? 10.229 7.767 -17.741 1.00 80.50 85 TYR A N 1
ATOM 701 C CA . TYR A 1 85 ? 11.038 7.237 -16.646 1.00 80.50 85 TYR A CA 1
ATOM 702 C C . TYR A 1 85 ? 11.303 8.233 -15.499 1.00 80.50 85 TYR A C 1
ATOM 704 O O . TYR A 1 85 ? 12.162 7.985 -14.651 1.00 80.50 85 TYR A O 1
ATOM 712 N N . ASP A 1 86 ? 10.530 9.322 -15.417 1.00 85.12 86 ASP A N 1
ATOM 713 C CA . ASP A 1 86 ? 10.592 10.288 -14.323 1.00 85.12 86 ASP A CA 1
ATOM 714 C C . ASP A 1 86 ? 10.042 9.696 -13.019 1.00 85.12 86 ASP A C 1
ATOM 716 O O . ASP A 1 86 ? 8.903 9.237 -12.940 1.00 85.12 86 ASP A O 1
ATOM 720 N N . PHE A 1 87 ? 10.830 9.773 -11.947 1.00 81.00 87 PHE A N 1
ATOM 721 C CA . PHE A 1 87 ? 10.525 9.157 -10.654 1.00 81.00 87 PHE A CA 1
ATOM 722 C C . PHE A 1 87 ? 9.186 9.597 -10.019 1.00 81.00 87 PHE A C 1
ATOM 724 O O . PHE A 1 87 ? 8.665 8.914 -9.131 1.00 81.00 87 PHE A O 1
ATOM 731 N N . THR A 1 88 ? 8.578 10.696 -10.475 1.00 85.06 88 THR A N 1
ATOM 732 C CA . THR A 1 88 ? 7.227 11.115 -10.074 1.00 85.06 88 THR A CA 1
ATOM 733 C C . THR A 1 88 ? 6.166 10.037 -10.315 1.00 85.06 88 THR A C 1
ATOM 735 O O . THR A 1 88 ? 5.206 9.977 -9.539 1.00 85.06 88 THR A O 1
ATOM 738 N N . PHE A 1 89 ? 6.363 9.112 -11.268 1.00 86.62 89 PHE A N 1
ATOM 739 C CA . PHE A 1 89 ? 5.434 7.997 -11.496 1.00 86.62 89 PHE A CA 1
ATOM 740 C C . PHE A 1 89 ? 5.269 7.110 -10.251 1.00 86.62 89 PHE A C 1
ATOM 742 O O . PHE A 1 89 ? 4.164 6.651 -9.962 1.00 86.62 89 PHE A O 1
ATOM 749 N N . ILE A 1 90 ? 6.326 6.923 -9.448 1.00 86.94 90 ILE A N 1
ATOM 750 C CA . ILE A 1 90 ? 6.278 6.130 -8.208 1.00 86.94 90 ILE A CA 1
ATOM 751 C C . ILE A 1 90 ? 5.340 6.778 -7.187 1.00 86.94 90 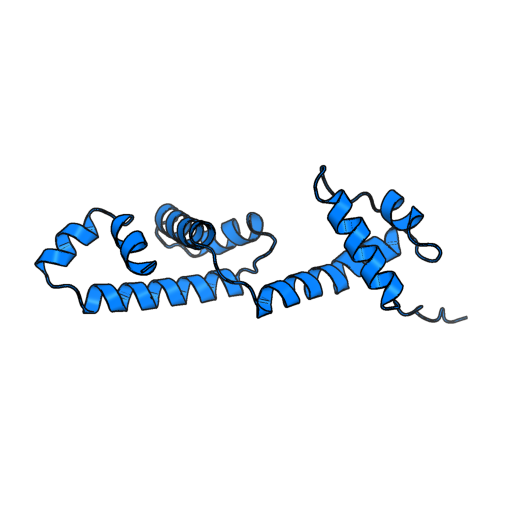ILE A C 1
ATOM 753 O O . ILE A 1 90 ? 4.608 6.080 -6.480 1.00 86.94 90 ILE A O 1
ATOM 757 N N . LYS A 1 91 ? 5.318 8.114 -7.119 1.00 85.06 91 LYS A N 1
ATOM 758 C CA . LYS A 1 91 ? 4.413 8.857 -6.233 1.00 85.06 91 LYS A CA 1
ATOM 759 C C . LYS A 1 91 ? 2.961 8.692 -6.678 1.00 85.06 91 LYS A C 1
ATOM 761 O O . LYS A 1 91 ? 2.103 8.427 -5.839 1.00 85.06 91 LYS A O 1
ATOM 766 N N . THR A 1 92 ? 2.701 8.776 -7.982 1.00 85.25 92 THR A N 1
ATOM 767 C CA . THR A 1 92 ? 1.375 8.518 -8.563 1.00 85.25 92 THR A CA 1
ATOM 768 C C . THR A 1 92 ? 0.913 7.089 -8.271 1.00 85.25 92 THR A C 1
ATOM 770 O O . THR A 1 92 ? -0.191 6.888 -7.769 1.00 85.25 92 THR A O 1
ATOM 773 N N . LEU A 1 93 ? 1.778 6.093 -8.489 1.00 84.31 93 LEU A N 1
ATOM 774 C CA . LEU A 1 93 ? 1.479 4.688 -8.210 1.00 84.31 93 LEU A CA 1
ATOM 775 C C . LEU A 1 93 ? 1.251 4.410 -6.722 1.00 84.31 93 LEU A C 1
ATOM 777 O O . LEU A 1 93 ? 0.385 3.613 -6.394 1.00 84.31 93 LEU A O 1
ATOM 781 N N . THR A 1 94 ? 1.964 5.085 -5.816 1.00 85.12 94 THR A N 1
ATOM 782 C CA . THR A 1 94 ? 1.751 4.935 -4.361 1.00 85.12 94 THR A CA 1
ATOM 783 C C . THR A 1 94 ? 0.349 5.398 -3.940 1.00 85.12 94 THR A C 1
ATOM 785 O O . THR A 1 94 ? -0.222 4.855 -2.999 1.00 85.12 94 THR A O 1
ATOM 788 N N . ASN A 1 95 ? -0.226 6.385 -4.637 1.00 82.50 95 ASN A N 1
ATOM 789 C CA . ASN A 1 95 ? -1.598 6.831 -4.384 1.00 82.50 95 ASN A CA 1
ATOM 790 C C . ASN A 1 95 ? -2.645 5.861 -4.952 1.00 82.50 95 ASN A C 1
ATOM 792 O O . ASN A 1 95 ? -3.727 5.745 -4.385 1.00 82.50 95 ASN A O 1
ATOM 796 N N . MET A 1 96 ? -2.340 5.193 -6.069 1.00 79.88 96 MET A N 1
ATOM 797 C CA . MET A 1 96 ? -3.260 4.251 -6.722 1.00 79.88 96 MET A CA 1
ATOM 798 C C . MET A 1 96 ? -3.201 2.842 -6.127 1.00 79.88 96 MET A C 1
ATOM 800 O O . MET A 1 96 ? -4.224 2.171 -6.043 1.00 79.88 96 MET A O 1
ATOM 804 N N . PHE A 1 97 ? -2.023 2.407 -5.687 1.00 78.06 97 PHE A N 1
ATOM 805 C CA . PHE A 1 97 ? -1.801 1.129 -5.028 1.00 78.06 97 PHE A CA 1
ATOM 806 C C . PHE A 1 97 ? -1.541 1.355 -3.540 1.00 78.06 97 PHE A C 1
ATOM 808 O O . PHE A 1 97 ? -0.395 1.358 -3.085 1.00 78.06 97 PHE A O 1
ATOM 815 N N . ASP A 1 98 ? -2.610 1.539 -2.764 1.00 71.50 98 ASP A N 1
ATOM 816 C CA . ASP A 1 98 ? -2.518 1.839 -1.330 1.00 71.50 98 ASP A CA 1
ATOM 817 C C . ASP A 1 98 ? -1.926 0.681 -0.493 1.00 71.50 98 ASP A C 1
ATOM 819 O O . ASP A 1 98 ? -1.542 0.865 0.673 1.00 71.50 98 ASP A O 1
ATOM 823 N N . GLN A 1 99 ? -1.795 -0.499 -1.106 1.00 70.56 99 GLN A N 1
ATOM 824 C CA . GLN A 1 99 ? -1.094 -1.659 -0.570 1.00 70.56 99 GLN A CA 1
ATOM 825 C C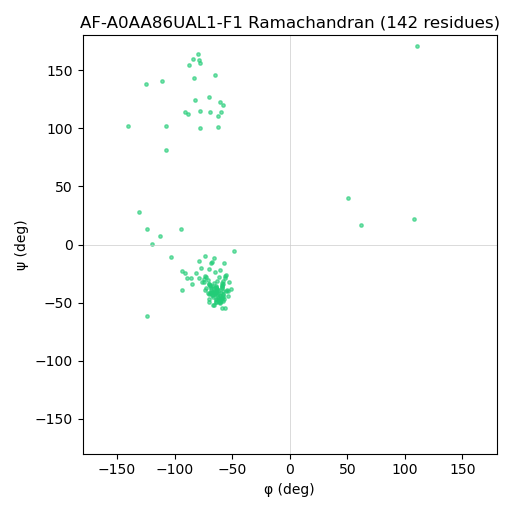 . GLN A 1 99 ? 0.440 -1.560 -0.671 1.00 70.56 99 GLN A C 1
ATOM 827 O O . GLN A 1 99 ? 1.141 -2.237 0.091 1.00 70.56 99 GLN A O 1
ATOM 832 N N . PHE A 1 100 ? 0.982 -0.712 -1.556 1.00 80.38 100 PHE A N 1
ATOM 833 C CA . PHE A 1 100 ? 2.423 -0.578 -1.780 1.00 80.38 100 PHE A CA 1
ATOM 834 C C . PHE A 1 100 ? 2.966 0.762 -1.296 1.00 80.38 100 PHE A C 1
ATOM 836 O O . PHE A 1 100 ? 2.378 1.823 -1.459 1.00 80.38 100 PHE A O 1
ATOM 843 N N . THR A 1 101 ? 4.157 0.720 -0.709 1.00 81.69 101 THR A N 1
ATOM 844 C CA . THR A 1 101 ? 4.925 1.928 -0.400 1.00 81.69 101 THR A CA 1
ATOM 845 C C . THR A 1 101 ? 5.797 2.328 -1.587 1.00 81.69 101 THR A C 1
ATOM 847 O O . THR A 1 101 ? 6.267 1.471 -2.338 1.00 81.69 101 THR A O 1
ATOM 850 N N . ALA A 1 102 ? 6.129 3.618 -1.688 1.00 84.88 102 ALA A N 1
ATOM 851 C CA . ALA A 1 102 ? 7.066 4.127 -2.693 1.00 84.88 102 ALA A CA 1
ATOM 852 C C . ALA A 1 102 ? 8.400 3.352 -2.719 1.00 84.88 102 ALA A C 1
ATOM 854 O O . ALA A 1 102 ? 8.931 3.058 -3.786 1.00 84.88 102 ALA A O 1
ATOM 855 N N . LYS A 1 103 ? 8.918 2.949 -1.547 1.00 84.00 103 LYS A N 1
ATOM 856 C CA . LYS A 1 103 ? 10.148 2.145 -1.443 1.00 84.00 103 LYS A CA 1
ATOM 857 C C . LYS A 1 103 ? 10.014 0.769 -2.102 1.00 84.00 103 LYS A C 1
ATOM 859 O O . LYS A 1 103 ? 10.966 0.302 -2.715 1.00 84.00 103 LYS A O 1
ATOM 864 N N . GLN A 1 104 ? 8.856 0.121 -1.978 1.00 81.56 104 GLN A N 1
ATOM 865 C CA . GLN A 1 104 ? 8.607 -1.186 -2.597 1.00 81.56 104 GLN A CA 1
ATOM 866 C C . GLN A 1 104 ? 8.498 -1.069 -4.111 1.00 81.56 104 GLN A C 1
ATOM 868 O O . GLN A 1 104 ? 9.147 -1.832 -4.817 1.00 81.56 104 GLN A O 1
ATOM 873 N N . LEU A 1 105 ? 7.730 -0.089 -4.593 1.00 87.19 105 LEU A N 1
ATOM 874 C CA . LEU A 1 105 ? 7.596 0.188 -6.023 1.00 87.19 105 LEU A CA 1
ATOM 875 C C . LEU A 1 105 ? 8.965 0.493 -6.643 1.00 87.19 105 LEU A C 1
ATOM 877 O O . LEU A 1 105 ? 9.304 -0.061 -7.682 1.00 87.19 105 LEU A O 1
ATOM 881 N N . TYR A 1 106 ? 9.792 1.287 -5.955 1.00 87.25 106 TYR A N 1
ATOM 882 C CA . TYR A 1 106 ? 11.158 1.566 -6.390 1.00 87.25 106 TYR A CA 1
ATOM 883 C C . TYR A 1 106 ? 12.050 0.321 -6.397 1.00 87.25 106 TYR A C 1
ATOM 885 O O . TYR A 1 106 ? 12.759 0.066 -7.367 1.00 87.25 106 TYR A O 1
ATOM 893 N N . SER A 1 107 ? 12.014 -0.478 -5.326 1.00 86.75 107 SER A N 1
ATOM 894 C CA . SER A 1 107 ? 12.791 -1.718 -5.263 1.00 86.75 107 SER A CA 1
ATOM 895 C C . SER A 1 107 ? 12.405 -2.671 -6.389 1.00 86.75 107 SER A C 1
ATOM 897 O O . SER A 1 107 ? 13.283 -3.283 -6.993 1.00 86.75 107 SER A O 1
ATOM 899 N N . GLN A 1 108 ? 11.111 -2.788 -6.683 1.00 87.06 108 GLN A N 1
ATOM 900 C CA . GLN A 1 108 ? 10.629 -3.654 -7.747 1.00 87.06 108 GLN A CA 1
ATOM 901 C C . GLN A 1 108 ? 11.010 -3.123 -9.125 1.00 87.06 108 GLN A C 1
ATOM 903 O O . GLN A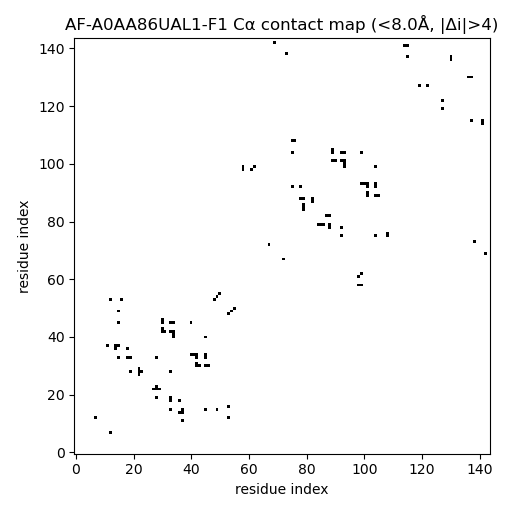 1 108 ? 11.455 -3.889 -9.976 1.00 87.06 108 GLN A O 1
ATOM 908 N N . TRP A 1 109 ? 10.895 -1.812 -9.326 1.00 86.81 109 TRP A N 1
ATOM 909 C CA . TRP A 1 109 ? 11.316 -1.149 -10.553 1.00 86.81 109 TRP A CA 1
ATOM 910 C C . TRP A 1 109 ? 12.793 -1.411 -10.855 1.00 86.81 109 TRP A C 1
ATOM 912 O O . TRP A 1 109 ? 13.132 -1.843 -11.954 1.00 86.81 109 TRP A O 1
ATOM 922 N N . ASN A 1 110 ? 13.668 -1.266 -9.857 1.00 86.44 110 ASN A N 1
ATOM 923 C CA . ASN A 1 110 ? 15.088 -1.570 -10.022 1.00 86.44 110 ASN A CA 1
ATOM 924 C C . ASN A 1 110 ? 15.335 -3.037 -10.384 1.00 86.44 110 ASN A C 1
ATOM 926 O O . ASN A 1 110 ? 16.179 -3.321 -11.229 1.00 86.44 110 ASN A O 1
ATOM 930 N N . GLN A 1 111 ? 14.593 -3.978 -9.793 1.00 82.50 111 GLN A N 1
ATOM 931 C CA . GLN A 1 111 ? 14.703 -5.387 -10.174 1.00 82.50 111 GLN A CA 1
ATOM 932 C C . GLN A 1 111 ? 14.266 -5.625 -11.625 1.00 82.50 111 GLN A C 1
ATOM 934 O O . GLN A 1 111 ? 14.940 -6.367 -12.337 1.00 82.50 111 GLN A O 1
ATOM 939 N N . LEU A 1 112 ? 13.185 -4.984 -12.084 1.00 81.06 112 LEU A N 1
ATOM 940 C CA . LEU A 1 112 ? 12.749 -5.064 -13.482 1.00 81.06 112 LEU A CA 1
ATOM 941 C C . LEU A 1 112 ? 13.790 -4.479 -14.439 1.00 81.06 112 LEU A C 1
ATOM 943 O O . LEU A 1 112 ? 14.099 -5.114 -15.440 1.00 81.06 112 LEU A O 1
ATOM 947 N N . LEU A 1 113 ? 14.385 -3.333 -14.104 1.00 82.44 113 LEU A N 1
ATOM 948 C CA . LEU A 1 113 ? 15.457 -2.725 -14.894 1.00 82.44 113 LEU A CA 1
ATOM 949 C C . LEU A 1 113 ? 16.709 -3.605 -14.972 1.00 82.44 113 LEU A C 1
ATOM 951 O O . LEU A 1 113 ? 17.337 -3.703 -16.023 1.00 82.44 113 LEU A O 1
ATOM 955 N N . ILE A 1 114 ? 17.090 -4.257 -13.871 1.00 81.06 114 ILE A N 1
ATOM 956 C CA . ILE A 1 114 ? 18.229 -5.185 -13.866 1.00 81.06 114 ILE A CA 1
ATOM 957 C C . ILE A 1 114 ? 17.935 -6.372 -14.776 1.00 81.06 114 ILE A C 1
ATOM 959 O O . ILE A 1 114 ? 18.749 -6.697 -15.638 1.00 81.06 114 ILE A O 1
ATOM 963 N N . LYS A 1 115 ? 16.759 -6.993 -14.626 1.00 78.62 115 LYS A N 1
ATOM 964 C CA . LYS A 1 115 ? 16.348 -8.072 -15.525 1.00 78.62 115 LYS A CA 1
ATOM 965 C C . LYS A 1 115 ? 16.296 -7.586 -16.972 1.00 78.62 115 LYS A C 1
ATOM 967 O O . LYS A 1 115 ? 16.707 -8.331 -17.854 1.00 78.62 115 LYS A O 1
ATOM 972 N N . GLN A 1 116 ? 15.888 -6.333 -17.201 1.00 77.00 116 GLN A N 1
ATOM 973 C CA . GLN A 1 116 ? 15.856 -5.768 -18.538 1.00 77.00 116 GLN A CA 1
ATOM 974 C C . GLN A 1 116 ? 17.239 -5.775 -19.186 1.00 77.00 116 GLN A C 1
ATOM 976 O O . GLN A 1 116 ? 17.441 -6.330 -20.263 1.00 77.00 116 GLN A O 1
ATOM 981 N N . LYS A 1 117 ? 18.204 -5.183 -18.481 1.00 80.00 117 LYS A N 1
ATOM 982 C CA 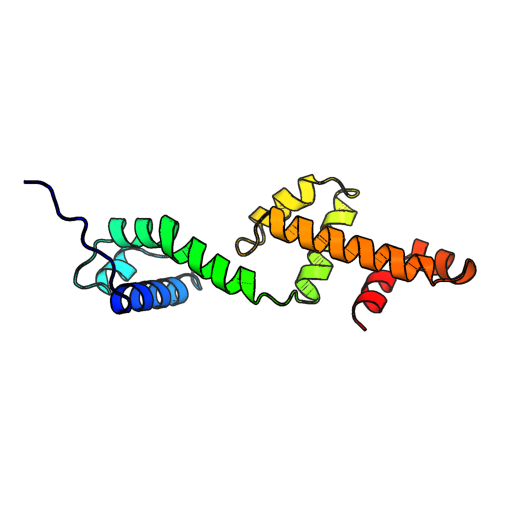. LYS A 1 117 ? 19.595 -5.096 -18.925 1.00 80.00 117 LYS A CA 1
ATOM 983 C C . LYS A 1 117 ? 20.208 -6.472 -19.165 1.00 80.00 117 LYS A C 1
ATOM 985 O O . LYS A 1 117 ? 20.973 -6.630 -20.105 1.00 80.00 117 LYS A O 1
ATOM 990 N N . LEU A 1 118 ? 19.863 -7.465 -18.344 1.00 77.62 118 LEU A N 1
ATOM 991 C CA . LEU A 1 118 ? 20.350 -8.837 -18.506 1.00 77.62 118 LEU A CA 1
ATOM 992 C C . LEU A 1 118 ? 19.814 -9.522 -19.765 1.00 77.62 118 LEU A C 1
ATOM 994 O O . LEU A 1 118 ? 20.539 -10.317 -20.353 1.00 77.62 118 LEU A O 1
ATOM 998 N N . VAL A 1 119 ? 18.567 -9.252 -20.159 1.00 72.62 119 VAL A N 1
ATOM 999 C CA . VAL A 1 119 ? 18.008 -9.770 -21.418 1.00 72.62 119 VAL A CA 1
ATOM 1000 C C . VAL A 1 119 ? 18.680 -9.077 -22.597 1.00 72.62 119 VAL A C 1
ATOM 1002 O O . VAL A 1 119 ? 19.215 -9.759 -23.459 1.00 72.62 119 VAL A O 1
ATOM 1005 N N . LEU A 1 120 ? 18.763 -7.742 -22.576 1.00 70.31 120 LEU A N 1
ATOM 1006 C CA . LEU A 1 120 ? 19.418 -6.970 -23.639 1.00 70.31 120 LEU A CA 1
ATOM 1007 C C . LEU A 1 120 ? 20.892 -7.356 -23.824 1.00 70.31 120 LEU A C 1
ATOM 1009 O O . LEU A 1 120 ? 21.364 -7.444 -24.948 1.00 70.31 120 LEU A O 1
ATOM 1013 N N . ALA A 1 121 ? 21.609 -7.655 -22.738 1.00 73.88 121 ALA A N 1
ATOM 1014 C CA . ALA A 1 121 ? 22.997 -8.116 -22.794 1.00 73.88 121 ALA A CA 1
ATOM 1015 C C . ALA A 1 121 ? 23.169 -9.515 -23.418 1.00 73.88 121 ALA A C 1
ATOM 1017 O O . ALA A 1 121 ? 24.292 -9.908 -23.724 1.00 73.88 121 ALA A O 1
ATOM 1018 N N . LYS A 1 122 ? 22.084 -10.286 -23.557 1.00 71.12 122 LYS A N 1
ATOM 1019 C CA . LYS A 1 122 ? 22.071 -11.628 -24.160 1.00 71.12 122 LYS A CA 1
ATOM 1020 C C . LYS A 1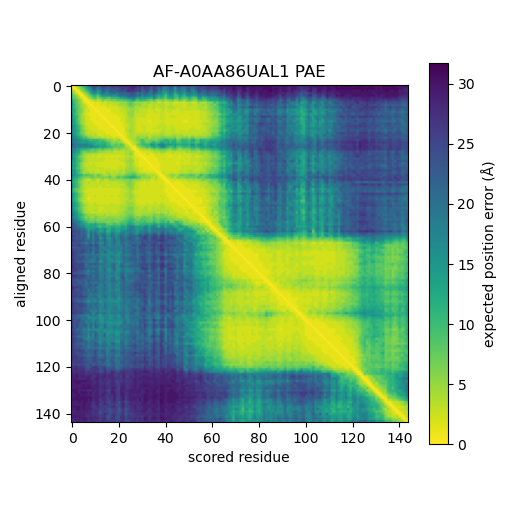 122 ? 21.504 -11.639 -25.583 1.00 71.12 122 LYS A C 1
ATOM 1022 O O . LYS A 1 122 ? 21.610 -12.667 -26.243 1.00 71.12 122 LYS A O 1
ATOM 1027 N N . CYS A 1 123 ? 20.903 -10.540 -26.028 1.00 64.75 123 CYS A N 1
ATOM 1028 C CA . CYS A 1 123 ? 20.347 -10.380 -27.368 1.00 64.75 123 CYS A CA 1
ATOM 1029 C C . CYS A 1 123 ? 21.448 -9.986 -28.367 1.00 64.75 123 CYS A C 1
ATOM 1031 O O . CYS A 1 123 ? 22.366 -9.239 -28.022 1.00 64.75 123 CYS A O 1
ATOM 1033 N N . THR A 1 124 ? 21.369 -10.489 -29.600 1.00 61.44 124 THR A N 1
ATOM 1034 C CA . THR A 1 124 ? 22.257 -10.066 -30.695 1.00 61.44 124 THR A CA 1
ATOM 1035 C C . THR A 1 124 ? 21.779 -8.741 -31.299 1.00 61.44 124 THR A C 1
ATOM 1037 O O . THR A 1 124 ? 20.655 -8.312 -31.057 1.00 61.44 124 THR A O 1
ATOM 1040 N N . SER A 1 125 ? 22.626 -8.053 -32.071 1.00 59.28 125 SER A N 1
ATOM 1041 C CA . SER A 1 125 ? 22.307 -6.744 -32.669 1.00 59.28 125 SER A CA 1
ATOM 1042 C C . SER A 1 125 ? 21.048 -6.742 -33.543 1.00 59.28 125 SER A C 1
ATOM 1044 O O . SER A 1 125 ? 20.367 -5.721 -33.599 1.00 59.28 125 SER A O 1
ATOM 1046 N N . ASP A 1 126 ? 20.705 -7.878 -34.154 1.00 56.00 126 ASP A N 1
ATOM 1047 C CA . ASP A 1 126 ? 19.498 -8.024 -34.975 1.00 56.00 126 ASP A CA 1
ATOM 1048 C C . ASP A 1 126 ? 18.231 -8.208 -34.112 1.00 56.00 126 ASP A C 1
ATOM 1050 O O . ASP A 1 126 ? 17.164 -7.719 -34.477 1.00 56.00 126 ASP A O 1
ATOM 1054 N N . ASP A 1 127 ? 18.358 -8.789 -32.911 1.00 54.50 127 ASP A N 1
ATOM 1055 C CA . ASP A 1 127 ? 17.268 -8.901 -31.926 1.00 54.50 127 ASP A CA 1
ATOM 1056 C C . ASP A 1 127 ? 16.946 -7.543 -31.265 1.00 54.50 127 ASP A C 1
ATOM 1058 O O . ASP A 1 127 ? 15.825 -7.293 -30.824 1.00 54.50 127 ASP A O 1
ATOM 1062 N N . ILE A 1 128 ? 17.934 -6.644 -31.172 1.00 51.84 128 ILE A N 1
ATOM 1063 C CA . ILE A 1 128 ? 17.792 -5.334 -30.514 1.00 51.84 128 ILE A CA 1
ATOM 1064 C C . ILE A 1 128 ? 16.886 -4.394 -31.327 1.00 51.84 128 ILE A C 1
ATOM 1066 O O . ILE A 1 128 ? 16.107 -3.653 -30.730 1.00 51.84 128 ILE A O 1
ATOM 1070 N N . ILE A 1 129 ? 16.907 -4.471 -32.663 1.00 49.34 129 ILE A N 1
ATOM 1071 C CA . ILE A 1 129 ? 16.080 -3.623 -33.543 1.00 49.34 129 ILE A CA 1
ATOM 1072 C C . ILE A 1 129 ? 14.587 -3.997 -33.444 1.00 49.34 129 ILE A C 1
ATOM 1074 O O . ILE A 1 129 ? 13.731 -3.114 -33.462 1.00 49.34 129 ILE A O 1
ATOM 1078 N N . GLU A 1 130 ? 14.248 -5.277 -33.247 1.00 46.91 130 GLU A N 1
ATOM 1079 C CA . GLU A 1 130 ? 12.865 -5.692 -32.941 1.00 46.91 130 GLU A CA 1
ATOM 1080 C C . GLU A 1 130 ? 12.423 -5.281 -31.522 1.00 46.91 130 GLU A C 1
ATOM 1082 O O . GLU A 1 130 ? 11.251 -4.969 -31.291 1.00 46.91 130 GLU A O 1
ATOM 1087 N N . LEU A 1 131 ? 13.357 -5.215 -30.568 1.00 48.91 131 LEU A N 1
ATOM 1088 C CA . LEU A 1 131 ? 13.086 -4.839 -29.175 1.00 48.91 131 LEU A CA 1
ATOM 1089 C C . LEU A 1 131 ? 12.997 -3.320 -28.948 1.00 48.91 131 LEU A C 1
ATOM 1091 O O . LEU A 1 131 ? 12.309 -2.887 -28.020 1.00 48.91 131 LEU A O 1
ATOM 1095 N N . GLU A 1 132 ? 13.629 -2.507 -29.798 1.00 47.94 132 GLU A N 1
ATOM 1096 C CA . GLU A 1 132 ? 13.504 -1.041 -29.790 1.00 47.94 132 GLU A CA 1
ATOM 1097 C C . GLU A 1 132 ? 12.117 -0.563 -30.260 1.00 47.94 132 GLU A C 1
ATOM 1099 O O . GLU A 1 132 ? 11.686 0.530 -29.888 1.00 47.94 132 GLU A O 1
ATOM 1104 N N . ILE A 1 133 ? 11.373 -1.391 -31.007 1.00 45.94 133 ILE A N 1
ATOM 1105 C CA . ILE A 1 133 ? 10.073 -1.015 -31.587 1.00 45.94 133 ILE A CA 1
ATOM 1106 C C . ILE A 1 133 ? 8.890 -1.359 -30.668 1.00 45.94 133 ILE A C 1
ATOM 1108 O O . ILE A 1 133 ? 7.872 -0.669 -30.710 1.00 45.94 133 ILE A O 1
ATOM 1112 N N . TYR A 1 134 ? 9.004 -2.332 -29.757 1.00 44.53 134 TYR A N 1
ATOM 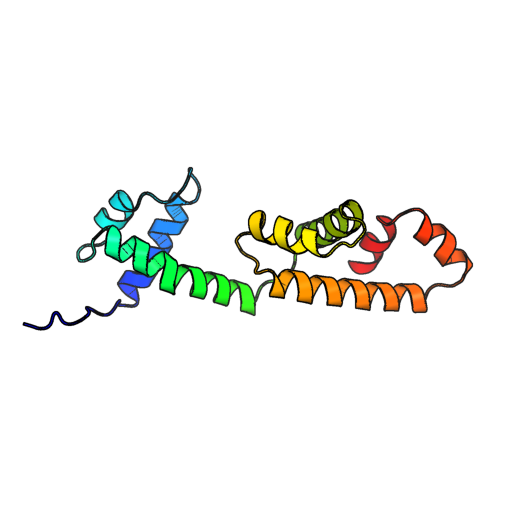1113 C CA . TYR A 1 134 ? 7.935 -2.604 -28.792 1.00 44.53 134 TYR A CA 1
ATOM 1114 C C . TYR A 1 134 ? 8.457 -2.934 -27.395 1.00 44.53 134 TYR A C 1
ATOM 1116 O O . TYR A 1 134 ? 8.698 -4.081 -27.021 1.00 44.53 134 TYR A O 1
ATOM 1124 N N . ASN A 1 135 ? 8.368 -1.911 -26.546 1.00 55.91 135 ASN A N 1
ATOM 1125 C CA . ASN A 1 135 ? 8.334 -1.972 -25.081 1.00 55.91 135 ASN A CA 1
ATOM 1126 C C . ASN A 1 135 ? 7.311 -3.003 -24.509 1.00 55.91 135 ASN A C 1
ATOM 1128 O O . ASN A 1 135 ? 7.250 -3.222 -23.301 1.00 55.91 135 ASN A O 1
ATOM 1132 N N . TYR A 1 136 ? 6.498 -3.630 -25.372 1.00 51.41 136 TYR A N 1
ATOM 1133 C CA . TYR A 1 136 ? 5.493 -4.656 -25.088 1.00 51.41 136 TYR A CA 1
ATOM 1134 C C . TYR A 1 136 ? 6.016 -6.102 -25.236 1.00 51.41 136 TYR A C 1
ATOM 1136 O O . TYR A 1 136 ? 5.688 -6.949 -24.405 1.00 51.41 136 TYR A O 1
ATOM 1144 N N . GLU A 1 137 ? 6.859 -6.399 -26.235 1.00 50.56 137 GLU A N 1
ATOM 1145 C CA . GLU A 1 137 ? 7.439 -7.747 -26.424 1.00 50.56 137 GLU A CA 1
ATOM 1146 C C . GLU A 1 137 ? 8.533 -8.037 -25.387 1.00 50.56 137 GLU A C 1
ATOM 1148 O O . GLU A 1 137 ? 8.625 -9.142 -24.847 1.00 50.56 137 GLU A O 1
ATOM 1153 N N . PHE A 1 138 ? 9.257 -6.995 -24.969 1.00 55.31 138 PHE A N 1
ATOM 1154 C CA . PHE A 1 138 ? 10.199 -7.057 -23.852 1.00 55.31 138 PHE A CA 1
ATOM 1155 C C . PHE A 1 138 ? 9.557 -7.592 -22.553 1.00 55.31 138 PHE A C 1
ATOM 1157 O O . PHE A 1 138 ? 10.143 -8.380 -21.807 1.00 55.31 138 PHE A O 1
ATOM 1164 N N . TYR A 1 139 ? 8.309 -7.194 -22.296 1.00 56.66 139 TYR A N 1
ATOM 1165 C CA . TYR A 1 139 ? 7.561 -7.597 -21.109 1.00 56.66 139 TYR A CA 1
ATOM 1166 C C . TYR A 1 139 ? 7.072 -9.058 -21.174 1.00 56.66 139 TYR A C 1
ATOM 1168 O O . TYR A 1 139 ? 6.998 -9.724 -20.139 1.00 56.66 139 TYR A O 1
ATOM 1176 N N . LYS A 1 140 ? 6.801 -9.597 -22.372 1.00 55.31 140 LYS A N 1
ATOM 1177 C CA . LYS A 1 140 ? 6.468 -11.022 -22.565 1.00 55.31 140 LYS A CA 1
ATOM 1178 C C . LYS A 1 140 ? 7.652 -11.940 -22.240 1.00 55.31 140 LYS A C 1
ATOM 1180 O O . LYS A 1 140 ? 7.441 -12.985 -21.629 1.00 55.31 140 LYS A O 1
ATOM 1185 N N . LEU A 1 141 ? 8.878 -11.528 -22.572 1.00 52.53 141 LEU A N 1
ATOM 1186 C CA . LEU A 1 141 ? 10.107 -12.300 -22.321 1.00 52.53 141 LEU A CA 1
ATOM 1187 C C . LEU A 1 141 ? 10.529 -12.325 -20.840 1.00 52.53 141 LEU A C 1
ATOM 1189 O O . LEU A 1 141 ? 11.140 -13.285 -20.387 1.00 52.53 141 LEU A O 1
ATOM 1193 N N . LEU A 1 142 ? 10.168 -11.304 -20.060 1.00 51.31 142 LEU A N 1
ATOM 1194 C CA . LEU A 1 142 ? 10.437 -11.218 -18.614 1.00 51.31 142 LEU A CA 1
ATOM 1195 C C . LEU A 1 142 ? 9.559 -12.136 -17.738 1.00 51.31 142 LEU A C 1
ATOM 1197 O O . LEU A 1 142 ? 9.784 -12.218 -16.526 1.00 51.31 142 LEU A O 1
ATOM 1201 N N . LEU A 1 143 ? 8.525 -12.748 -18.324 1.00 50.22 143 LEU A N 1
ATOM 1202 C CA . L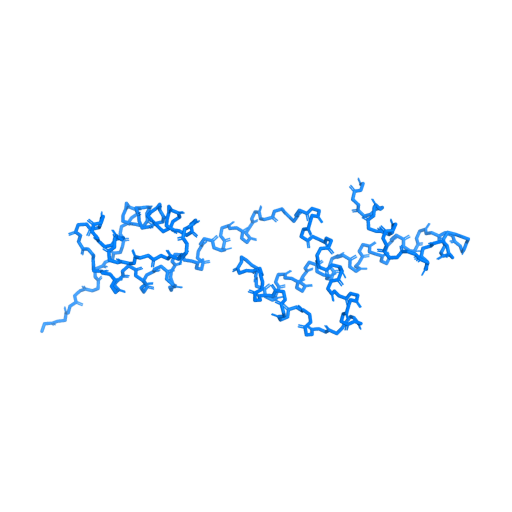EU A 1 143 ? 7.474 -13.511 -17.642 1.00 50.22 143 LEU A CA 1
ATOM 1203 C C . LEU A 1 143 ? 7.491 -15.025 -17.936 1.00 50.22 143 LEU A C 1
ATOM 1205 O O . LEU A 1 143 ? 6.545 -15.713 -17.521 1.00 50.22 143 LEU A O 1
ATOM 1209 N N . LEU A 1 144 ? 8.523 -15.499 -18.642 1.00 48.84 144 LEU A N 1
ATOM 1210 C CA . LEU A 1 144 ? 8.907 -16.906 -18.819 1.00 48.84 144 LEU A CA 1
ATOM 1211 C C . LEU A 1 144 ? 9.988 -17.277 -17.795 1.00 48.84 144 LEU A C 1
ATOM 1213 O O . LEU A 1 144 ? 9.906 -18.405 -17.264 1.00 48.84 144 LEU A O 1
#

Mean predicted aligned error: 14.28 Å